Protein AF-X0Y2U0-F1 (afdb_monomer_lite)

Foldseek 3Di:
DVDDPLPCPVVVVCVVPPPDDRDDDDDPPDPPVPDFEQEQEFDDDPLHTDPVSVVCLVVSVVVCVVVVGHYYYDYDDPPNPVVVVVNPPD

Radius of gyration: 22.76 Å; chains: 1; bounding box: 61×24×41 Å

Structure (mmCIF, N/CA/C/O backbone):
data_AF-X0Y2U0-F1
#
_entry.id   AF-X0Y2U0-F1
#
loop_
_atom_site.group_PDB
_atom_site.id
_atom_site.type_symbol
_atom_site.label_atom_id
_atom_site.label_alt_id
_atom_site.label_comp_id
_atom_site.label_asym_id
_atom_site.label_entity_id
_atom_site.label_seq_id
_atom_site.pdbx_PDB_ins_code
_atom_site.Cartn_x
_atom_site.Cartn_y
_atom_site.Cartn_z
_atom_site.occupancy
_atom_site.B_iso_or_equiv
_atom_site.auth_seq_id
_atom_site.auth_comp_id
_atom_site.auth_asym_id
_atom_site.auth_atom_id
_atom_site.pdbx_PDB_model_num
ATOM 1 N N . ILE A 1 1 ? 37.436 -11.935 -1.793 1.00 59.72 1 ILE A N 1
ATOM 2 C CA . ILE A 1 1 ? 36.421 -11.748 -2.868 1.00 59.72 1 ILE A CA 1
ATOM 3 C C . ILE A 1 1 ? 35.029 -11.406 -2.297 1.00 59.72 1 ILE A C 1
ATOM 5 O O . ILE A 1 1 ? 34.104 -11.126 -3.041 1.00 59.72 1 ILE A O 1
ATOM 9 N N . THR A 1 2 ? 34.858 -11.303 -0.977 1.00 61.41 2 THR A N 1
ATOM 10 C CA . THR A 1 2 ? 33.545 -11.160 -0.316 1.00 61.41 2 THR A CA 1
ATOM 11 C C . THR A 1 2 ? 32.837 -9.804 -0.466 1.00 61.41 2 THR A C 1
ATOM 13 O O . THR A 1 2 ? 31.772 -9.638 0.109 1.00 61.41 2 THR A O 1
ATOM 16 N N . ASN A 1 3 ? 33.378 -8.848 -1.232 1.00 82.81 3 ASN A N 1
ATOM 17 C CA . ASN A 1 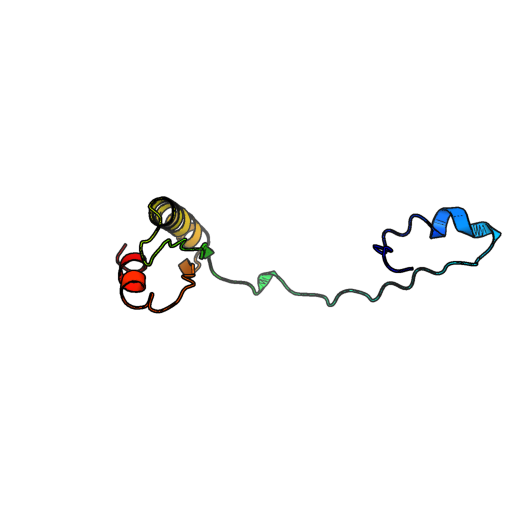3 ? 32.821 -7.491 -1.357 1.00 82.81 3 ASN A CA 1
ATOM 18 C C . ASN A 1 3 ? 32.669 -7.011 -2.817 1.00 82.81 3 ASN A C 1
ATOM 20 O O . ASN A 1 3 ? 32.562 -5.813 -3.068 1.00 82.81 3 ASN A O 1
ATOM 24 N N . CYS A 1 4 ? 32.719 -7.929 -3.789 1.00 85.62 4 CYS A N 1
ATOM 25 C CA . CYS A 1 4 ? 32.479 -7.609 -5.199 1.00 85.62 4 CYS A CA 1
ATOM 26 C C . CYS A 1 4 ? 30.984 -7.342 -5.440 1.00 85.62 4 CYS A C 1
ATOM 28 O O . CYS A 1 4 ? 30.149 -8.150 -5.043 1.00 85.62 4 CYS A O 1
ATOM 30 N N . ASN A 1 5 ? 30.649 -6.240 -6.118 1.00 87.94 5 ASN A N 1
ATOM 31 C CA . ASN A 1 5 ? 29.274 -5.861 -6.474 1.00 87.94 5 ASN A CA 1
ATOM 32 C C . ASN A 1 5 ? 28.969 -5.983 -7.982 1.00 87.94 5 ASN A C 1
ATOM 34 O O . ASN A 1 5 ? 27.980 -5.423 -8.447 1.00 87.94 5 ASN A O 1
ATOM 38 N N . PHE A 1 6 ? 29.823 -6.669 -8.754 1.00 86.31 6 PHE A N 1
ATOM 39 C CA . PHE A 1 6 ? 29.668 -6.874 -10.205 1.00 86.31 6 PHE A CA 1
ATOM 40 C C . PHE A 1 6 ? 29.536 -5.579 -11.046 1.00 86.31 6 PHE A C 1
ATOM 42 O O . PHE A 1 6 ? 28.977 -5.594 -12.150 1.00 86.31 6 PHE A O 1
ATOM 49 N N . CYS A 1 7 ? 30.096 -4.455 -10.575 1.00 89.31 7 CYS A N 1
ATOM 50 C CA . CYS A 1 7 ? 30.048 -3.177 -11.298 1.00 89.31 7 CYS A CA 1
ATOM 51 C C . CYS A 1 7 ? 30.804 -3.199 -12.640 1.00 89.31 7 CYS A C 1
ATOM 53 O O . CYS A 1 7 ? 30.391 -2.517 -13.573 1.00 89.31 7 CYS A O 1
ATOM 55 N N . GLY A 1 8 ? 31.857 -4.016 -12.758 1.00 87.25 8 GLY A N 1
ATOM 56 C CA . GLY A 1 8 ? 32.658 -4.173 -13.979 1.00 87.25 8 GLY A CA 1
ATOM 57 C C . GLY A 1 8 ? 33.887 -3.265 -14.081 1.00 87.25 8 GLY A C 1
ATOM 58 O O . GLY A 1 8 ? 34.683 -3.451 -14.992 1.00 87.25 8 GLY A O 1
ATOM 59 N N . ALA A 1 9 ? 34.115 -2.369 -13.114 1.00 87.75 9 ALA A N 1
ATOM 60 C CA . ALA A 1 9 ? 35.248 -1.433 -13.129 1.00 87.75 9 ALA A CA 1
ATOM 61 C C . ALA A 1 9 ? 36.634 -2.113 -13.154 1.00 87.75 9 ALA A C 1
ATOM 63 O O . ALA A 1 9 ? 37.619 -1.510 -13.560 1.00 87.75 9 ALA A O 1
ATOM 64 N N . CYS A 1 10 ? 36.732 -3.365 -12.701 1.00 88.56 10 CYS A N 1
ATOM 65 C CA . CYS A 1 10 ? 37.978 -4.128 -12.720 1.00 88.56 10 CYS A CA 1
ATOM 66 C C . CYS A 1 10 ? 38.305 -4.768 -14.079 1.00 88.56 10 CYS A C 1
ATOM 68 O O . CYS A 1 10 ? 39.459 -5.132 -14.276 1.00 88.56 10 CYS A O 1
ATOM 70 N N . VAL A 1 11 ? 37.333 -4.922 -14.989 1.00 88.88 11 VAL A N 1
ATOM 71 C CA . VAL A 1 11 ? 37.552 -5.578 -16.292 1.00 88.88 11 VAL A CA 1
ATOM 72 C C . VAL A 1 11 ? 38.235 -4.640 -17.277 1.00 88.88 11 VAL A C 1
ATOM 74 O O . VAL A 1 11 ? 39.200 -5.052 -17.908 1.00 88.88 11 VAL A O 1
ATOM 77 N N . GLU A 1 12 ? 37.807 -3.376 -17.338 1.00 81.00 12 GLU A N 1
ATOM 78 C CA . GLU A 1 12 ? 38.408 -2.350 -18.208 1.00 81.00 12 GLU A CA 1
ATOM 79 C C . GLU A 1 12 ? 39.912 -2.179 -17.927 1.00 81.00 12 GLU A C 1
ATOM 81 O O . GLU A 1 12 ? 40.735 -2.172 -18.833 1.00 81.00 12 GLU A O 1
ATOM 86 N N . THR A 1 13 ? 40.317 -2.136 -16.655 1.00 85.06 13 THR A N 1
ATOM 87 C CA . THR A 1 13 ? 41.739 -2.014 -16.279 1.00 85.06 13 THR A CA 1
ATOM 88 C C . THR A 1 13 ? 42.546 -3.294 -16.538 1.00 85.06 13 THR A C 1
ATOM 90 O O . THR A 1 13 ? 43.775 -3.266 -16.544 1.00 85.06 13 THR A O 1
ATOM 93 N N . CYS A 1 14 ? 41.884 -4.441 -16.698 1.00 85.56 14 CYS A N 1
ATOM 94 C CA . CYS A 1 14 ? 42.531 -5.749 -16.809 1.00 85.56 14 CYS A CA 1
ATOM 95 C C . CYS A 1 14 ? 42.701 -6.220 -18.266 1.00 85.56 14 CYS A C 1
ATOM 97 O O . CYS A 1 14 ? 43.154 -7.344 -18.477 1.00 85.56 14 CYS A O 1
ATOM 99 N N . GLU A 1 15 ? 42.391 -5.380 -19.261 1.00 77.69 15 GLU A N 1
ATOM 100 C CA . GLU A 1 15 ? 42.467 -5.717 -20.694 1.00 77.69 15 GLU A CA 1
ATOM 101 C C . GLU A 1 15 ? 43.814 -6.327 -21.111 1.00 77.69 15 GLU A C 1
ATOM 103 O O . GLU A 1 15 ? 43.842 -7.311 -21.847 1.00 77.69 15 GLU A O 1
ATOM 108 N N . GLU A 1 16 ? 44.930 -5.807 -20.594 1.00 81.06 16 GLU A N 1
ATOM 109 C CA . GLU A 1 16 ? 46.269 -6.303 -20.947 1.00 81.06 16 GLU A CA 1
ATOM 110 C C . GLU A 1 16 ? 46.604 -7.667 -20.329 1.00 81.06 16 GLU A C 1
ATOM 112 O O . GLU A 1 16 ? 47.407 -8.424 -20.875 1.00 81.06 16 GLU A O 1
ATOM 117 N N . PHE A 1 17 ? 46.006 -7.988 -19.179 1.00 84.25 17 PHE A N 1
ATOM 118 C CA . PHE A 1 17 ? 46.361 -9.169 -18.389 1.00 84.25 17 PHE A CA 1
ATOM 119 C C . PHE A 1 17 ? 45.363 -10.317 -18.541 1.00 84.25 17 PHE A C 1
ATOM 121 O O . PHE A 1 17 ? 45.700 -11.450 -18.203 1.00 84.25 17 PHE A O 1
ATOM 128 N N . ALA A 1 18 ? 44.140 -10.029 -19.002 1.00 80.00 18 ALA A N 1
ATOM 129 C CA . ALA A 1 18 ? 43.048 -10.989 -19.176 1.00 80.00 18 ALA A CA 1
ATOM 130 C C . ALA A 1 18 ? 42.791 -11.884 -17.940 1.00 80.00 18 ALA A C 1
ATOM 132 O O . ALA A 1 18 ? 42.363 -13.029 -18.060 1.00 80.00 18 ALA A O 1
ATOM 133 N N . ALA A 1 19 ? 43.063 -11.375 -16.734 1.00 88.12 19 ALA A N 1
ATOM 134 C CA . ALA A 1 19 ? 42.969 -12.147 -15.493 1.00 88.12 19 ALA A CA 1
ATOM 135 C C . ALA A 1 19 ? 41.558 -12.144 -14.877 1.00 88.12 19 ALA A C 1
ATOM 137 O O . ALA A 1 19 ? 41.275 -12.935 -13.976 1.00 88.12 19 ALA A O 1
ATOM 138 N N . ILE A 1 20 ? 40.684 -11.237 -15.322 1.00 88.06 20 ILE A N 1
ATOM 139 C CA . ILE A 1 20 ? 39.329 -11.058 -14.800 1.00 88.06 20 ILE A CA 1
ATOM 140 C C . ILE A 1 20 ? 38.350 -11.071 -15.970 1.00 88.06 20 ILE A C 1
ATOM 142 O O . ILE A 1 20 ? 38.449 -10.252 -16.878 1.00 88.06 20 ILE A O 1
ATOM 146 N N . GLU A 1 21 ? 37.364 -11.960 -15.896 1.00 85.62 21 GLU A N 1
ATOM 147 C CA . GLU A 1 21 ? 36.234 -12.032 -16.819 1.00 85.62 21 GLU A CA 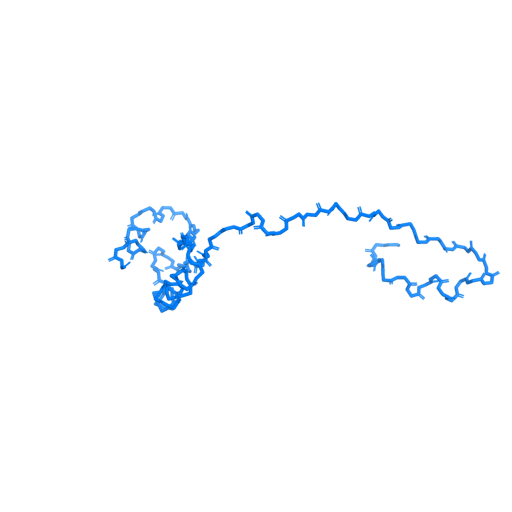1
ATOM 148 C C . GLU A 1 21 ? 34.936 -11.727 -16.058 1.00 85.62 21 GLU A C 1
ATOM 150 O O . GLU A 1 21 ? 34.712 -12.238 -14.957 1.00 85.62 21 GLU A O 1
ATOM 155 N N . LEU A 1 22 ? 34.074 -10.878 -16.626 1.00 86.44 22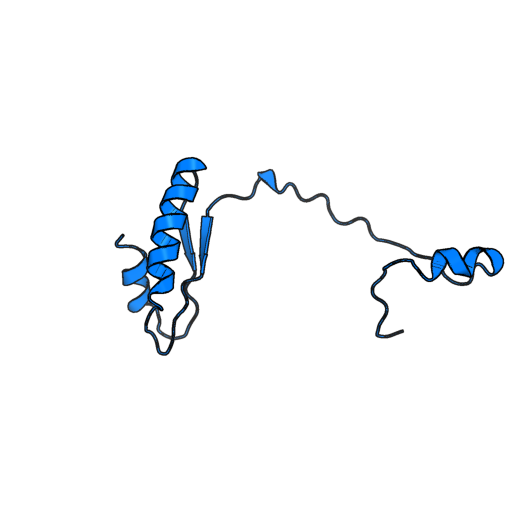 LEU A N 1
ATOM 156 C CA . LEU A 1 22 ? 32.768 -10.557 -16.052 1.00 86.44 22 LEU A CA 1
ATOM 157 C C . LEU A 1 22 ? 31.667 -11.311 -16.793 1.00 86.44 22 LEU A C 1
ATOM 159 O O . LEU A 1 22 ? 31.118 -10.827 -17.781 1.00 86.44 22 LEU A O 1
ATOM 163 N N . VAL A 1 23 ? 31.302 -12.470 -16.257 1.00 84.56 23 VAL A N 1
ATOM 164 C CA . VAL A 1 23 ? 30.126 -13.219 -16.702 1.00 84.56 23 VAL A CA 1
ATOM 165 C C . VAL A 1 23 ? 28.904 -12.675 -15.965 1.00 84.56 23 VAL A C 1
ATOM 167 O O . VAL A 1 23 ? 28.785 -12.819 -14.748 1.00 84.56 23 VAL A O 1
ATOM 170 N N . ARG A 1 24 ? 28.003 -12.006 -16.691 1.00 82.56 24 ARG A N 1
ATOM 171 C CA . ARG A 1 24 ? 26.689 -11.600 -16.177 1.00 82.56 24 ARG A CA 1
ATOM 172 C C . ARG A 1 24 ? 25.653 -12.598 -16.669 1.00 82.56 24 ARG A C 1
ATOM 174 O O . ARG A 1 24 ? 25.499 -12.766 -17.874 1.00 82.56 24 ARG A O 1
ATOM 181 N N . GLU A 1 25 ? 24.929 -13.225 -15.751 1.00 81.38 25 GLU A N 1
ATOM 182 C CA . GLU A 1 25 ? 23.688 -13.902 -16.117 1.00 81.38 25 GLU A CA 1
ATOM 183 C C . GLU A 1 25 ? 22.666 -12.834 -16.521 1.00 81.38 25 GLU A C 1
ATOM 185 O O . GLU A 1 25 ? 22.474 -11.839 -15.812 1.00 81.38 25 GLU A O 1
ATOM 190 N N . GLU A 1 26 ? 22.041 -12.999 -17.686 1.00 79.56 26 GLU A N 1
ATOM 191 C CA . GLU A 1 26 ? 20.963 -12.108 -18.101 1.00 79.56 26 GLU A CA 1
ATOM 192 C C . GLU A 1 26 ? 19.796 -12.263 -17.127 1.00 79.56 26 GLU A C 1
ATOM 194 O O . GLU A 1 26 ? 19.284 -13.362 -16.902 1.00 79.56 26 GLU A O 1
ATOM 199 N N . ALA A 1 27 ? 19.378 -11.151 -16.522 1.00 80.06 27 ALA A N 1
ATOM 200 C CA . ALA A 1 27 ? 18.206 -11.161 -15.666 1.00 80.06 27 ALA A CA 1
ATOM 201 C C . ALA A 1 27 ? 16.990 -11.640 -16.478 1.00 80.06 27 ALA A C 1
ATOM 203 O O . ALA A 1 27 ? 16.841 -11.248 -17.641 1.00 80.06 27 ALA A O 1
ATOM 204 N N . PRO A 1 28 ? 16.089 -12.444 -15.885 1.00 84.75 28 PRO A N 1
ATOM 205 C CA . PRO A 1 28 ? 14.888 -12.871 -16.583 1.00 84.75 28 PRO A CA 1
ATOM 206 C C . PRO A 1 28 ? 14.096 -11.647 -17.055 1.00 84.75 28 PRO A C 1
ATOM 208 O O . PRO A 1 28 ? 13.932 -10.670 -16.317 1.00 84.75 28 PRO A O 1
ATOM 211 N N . ILE A 1 29 ? 13.583 -11.707 -18.285 1.00 85.88 29 ILE A N 1
ATOM 212 C CA . ILE A 1 29 ? 12.696 -10.672 -18.818 1.00 85.88 29 ILE A CA 1
ATOM 213 C C . ILE A 1 29 ? 11.379 -10.755 -18.041 1.00 85.88 29 ILE A C 1
ATOM 215 O O . ILE A 1 29 ? 10.555 -11.642 -18.259 1.00 85.88 29 ILE A O 1
ATOM 219 N N . ILE A 1 30 ? 11.193 -9.832 -17.100 1.00 90.12 30 ILE A N 1
ATOM 220 C CA . ILE A 1 30 ? 9.968 -9.712 -16.312 1.00 90.12 30 ILE A CA 1
ATOM 221 C C . ILE A 1 30 ? 9.054 -8.693 -16.991 1.00 90.12 30 ILE A C 1
ATOM 223 O O . ILE A 1 30 ? 9.376 -7.504 -17.051 1.00 90.12 30 ILE A O 1
ATOM 227 N N . ASP A 1 31 ? 7.883 -9.142 -17.441 1.00 92.12 31 ASP A N 1
ATOM 228 C CA . ASP A 1 31 ? 6.822 -8.249 -17.907 1.00 92.12 31 ASP A CA 1
ATOM 229 C C . ASP A 1 31 ? 6.134 -7.558 -16.718 1.00 92.12 31 ASP A C 1
ATOM 231 O O . ASP A 1 31 ? 5.181 -8.067 -16.120 1.00 92.12 31 ASP A O 1
ATOM 235 N N . LYS A 1 32 ? 6.638 -6.371 -16.373 1.00 88.69 32 LYS A N 1
ATOM 236 C CA . LYS A 1 32 ? 6.105 -5.535 -15.289 1.00 88.69 32 LYS A CA 1
ATOM 237 C C . LYS A 1 32 ? 4.708 -4.986 -15.589 1.00 88.69 32 LYS A C 1
ATOM 239 O O . LYS A 1 32 ? 4.025 -4.588 -14.649 1.00 88.69 32 LYS A O 1
ATOM 244 N N . ALA A 1 33 ? 4.260 -4.979 -16.850 1.00 89.69 33 ALA A N 1
ATOM 245 C CA . ALA A 1 33 ? 2.924 -4.495 -17.210 1.00 89.69 33 ALA A CA 1
ATOM 246 C C . ALA A 1 33 ? 1.807 -5.388 -16.644 1.00 89.69 33 ALA A C 1
ATOM 248 O O . ALA A 1 33 ? 0.653 -4.973 -16.559 1.00 89.69 33 ALA A O 1
ATOM 249 N N . ARG A 1 34 ? 2.147 -6.608 -16.208 1.00 91.75 34 ARG A N 1
ATOM 250 C CA . ARG A 1 34 ? 1.220 -7.533 -15.545 1.00 91.75 34 ARG A CA 1
ATOM 251 C C . ARG A 1 34 ? 0.935 -7.184 -14.087 1.00 91.75 34 ARG A C 1
ATOM 253 O O . ARG A 1 34 ? 0.033 -7.783 -13.505 1.00 91.75 34 ARG A O 1
ATOM 260 N N . TYR A 1 35 ? 1.699 -6.283 -13.473 1.00 92.94 35 TYR A N 1
ATOM 261 C CA . TYR A 1 35 ? 1.486 -5.892 -12.083 1.00 92.94 35 TYR A CA 1
ATOM 262 C C . TYR A 1 35 ? 0.304 -4.935 -11.971 1.00 92.94 35 TYR A C 1
ATOM 264 O O . TYR A 1 35 ? 0.137 -4.036 -12.789 1.00 92.94 35 TYR A O 1
ATOM 272 N N . ARG A 1 36 ? -0.535 -5.165 -10.960 1.00 94.44 36 ARG A N 1
ATOM 273 C CA . ARG A 1 36 ? -1.825 -4.496 -10.774 1.00 94.44 36 ARG A CA 1
ATOM 274 C C . ARG A 1 36 ? -1.994 -4.078 -9.319 1.00 94.44 36 ARG A C 1
ATOM 276 O O . ARG A 1 36 ? -1.461 -4.728 -8.418 1.00 94.44 36 ARG A O 1
ATOM 283 N N . GLY A 1 37 ? -2.800 -3.045 -9.101 1.00 95.75 37 GLY A N 1
ATOM 284 C CA . GLY A 1 37 ? -3.132 -2.546 -7.770 1.00 95.75 37 GLY A CA 1
ATOM 285 C C . GLY A 1 37 ? -2.199 -1.468 -7.214 1.00 95.75 37 GLY A C 1
ATOM 286 O O . GLY A 1 37 ? -1.028 -1.358 -7.565 1.00 95.75 37 GLY A O 1
ATOM 287 N N . VAL A 1 38 ? -2.746 -0.685 -6.287 1.00 97.31 38 VAL A N 1
ATOM 288 C CA . VAL A 1 38 ? -2.040 0.296 -5.456 1.00 97.31 38 VAL A CA 1
ATOM 289 C C . VAL A 1 38 ? -2.002 -0.246 -4.034 1.00 97.31 38 VAL A C 1
ATOM 291 O O . VAL A 1 38 ? -3.037 -0.642 -3.502 1.00 97.31 38 VAL A O 1
ATOM 294 N N . TRP A 1 39 ? -0.821 -0.316 -3.426 1.00 97.50 39 TRP A N 1
ATOM 295 C CA . TRP A 1 39 ? -0.642 -0.895 -2.094 1.00 97.50 39 TRP A CA 1
ATOM 296 C C . TRP A 1 39 ? -0.157 0.177 -1.125 1.00 97.50 39 TRP A C 1
ATOM 298 O O . TRP A 1 39 ? 0.829 0.861 -1.392 1.00 97.50 39 TRP A O 1
ATOM 308 N N . VAL A 1 40 ? -0.844 0.307 0.005 1.00 97.38 40 VAL A N 1
ATOM 309 C CA . VAL A 1 40 ? -0.465 1.190 1.109 1.00 97.38 40 VAL A CA 1
ATOM 310 C C . VAL A 1 40 ? -0.016 0.323 2.271 1.00 97.38 40 VAL A C 1
ATOM 312 O O . VAL A 1 40 ? -0.747 -0.561 2.716 1.00 97.38 40 VAL A O 1
ATOM 315 N N . PHE A 1 41 ? 1.191 0.566 2.770 1.00 97.25 41 PHE A N 1
ATOM 316 C CA . PHE A 1 41 ? 1.644 -0.050 4.009 1.00 97.25 41 PHE A CA 1
ATOM 317 C C . PHE A 1 41 ? 0.972 0.646 5.196 1.00 97.25 41 PHE A C 1
ATOM 319 O O . PHE A 1 41 ? 1.132 1.850 5.385 1.00 97.25 41 PHE A O 1
ATOM 326 N N . ALA A 1 42 ? 0.203 -0.116 5.971 1.00 96.88 42 ALA A N 1
ATOM 327 C CA . ALA A 1 42 ? -0.502 0.369 7.144 1.00 96.88 42 ALA A CA 1
ATOM 328 C C . ALA A 1 42 ? 0.379 0.192 8.381 1.00 96.88 42 ALA A C 1
ATOM 330 O O . ALA A 1 42 ? 0.406 -0.877 8.995 1.00 96.88 42 ALA A O 1
ATOM 331 N N . GLU A 1 43 ? 1.126 1.239 8.725 1.00 96.31 43 GLU A N 1
ATOM 332 C CA . GLU A 1 43 ? 1.985 1.228 9.905 1.00 96.31 43 GLU A CA 1
ATOM 333 C C . GLU A 1 43 ? 1.138 1.125 11.179 1.00 96.31 43 GLU A C 1
ATOM 335 O O . GLU A 1 43 ? 0.144 1.838 11.352 1.00 96.31 43 GLU A O 1
ATOM 340 N N . GLN A 1 44 ? 1.560 0.250 12.094 1.00 96.00 44 GLN A N 1
ATOM 341 C CA . GLN A 1 44 ? 0.960 0.112 13.414 1.00 96.00 44 GLN A CA 1
ATOM 342 C C . GLN A 1 44 ? 2.023 0.106 14.507 1.00 96.00 44 GLN A C 1
ATOM 344 O O . GLN A 1 44 ? 3.112 -0.443 14.330 1.00 96.00 44 GLN A O 1
ATOM 349 N N . LYS A 1 45 ? 1.668 0.662 15.663 1.00 95.12 45 LYS A N 1
ATOM 350 C CA . LYS A 1 45 ? 2.444 0.560 16.896 1.00 95.12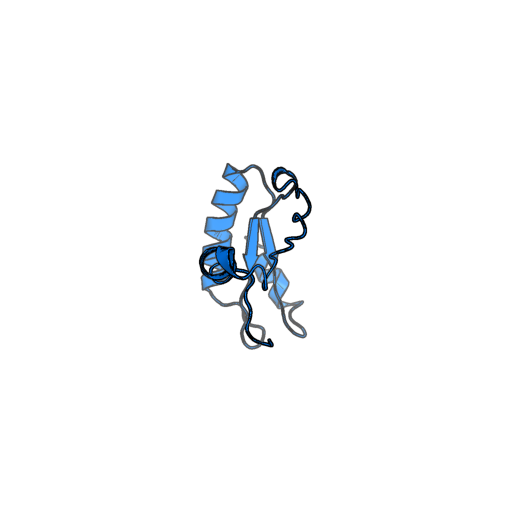 45 LYS A CA 1
ATOM 351 C C . LYS A 1 45 ? 1.527 0.098 18.018 1.00 95.12 45 LYS A C 1
ATOM 353 O O . LYS A 1 45 ? 0.516 0.739 18.293 1.00 95.12 45 LYS A O 1
ATOM 358 N N . GLU A 1 46 ? 1.879 -1.017 18.657 1.00 93.25 46 GLU A N 1
ATOM 359 C CA . GLU A 1 46 ? 1.085 -1.622 19.742 1.00 93.25 46 GLU A CA 1
ATOM 360 C C . GLU A 1 46 ? -0.389 -1.854 19.349 1.00 93.25 46 GLU A C 1
ATOM 362 O O . GLU A 1 46 ? -1.310 -1.580 20.117 1.00 93.25 46 GLU A O 1
ATOM 367 N N . GLY A 1 47 ? -0.628 -2.306 18.114 1.00 92.62 47 GLY A N 1
ATOM 368 C CA . GLY A 1 47 ? -1.968 -2.577 17.591 1.00 92.62 47 GLY A CA 1
ATOM 369 C C . GLY A 1 47 ? -2.776 -1.331 17.219 1.00 92.62 47 GLY A C 1
ATOM 370 O O . GLY A 1 47 ? -3.949 -1.466 16.874 1.00 92.62 47 GLY A O 1
ATOM 371 N N . ARG A 1 48 ? -2.177 -0.133 17.264 1.00 93.94 48 ARG A N 1
ATOM 372 C CA . ARG A 1 48 ? -2.800 1.133 16.852 1.00 93.94 48 ARG A CA 1
ATOM 373 C C . ARG A 1 48 ? -2.239 1.588 15.513 1.00 93.94 48 ARG A C 1
ATOM 375 O O . ARG A 1 48 ? -1.023 1.681 15.368 1.00 93.94 48 ARG A O 1
ATOM 382 N N . ILE A 1 49 ? -3.118 1.883 14.557 1.00 96.00 49 ILE A N 1
ATOM 383 C CA . ILE A 1 49 ? -2.726 2.395 13.238 1.00 96.00 49 ILE A CA 1
ATOM 384 C C . ILE A 1 49 ? -2.181 3.815 13.375 1.00 96.00 49 ILE A C 1
ATOM 386 O O . ILE A 1 49 ? -2.771 4.651 14.059 1.00 96.00 49 ILE A O 1
ATOM 390 N N . ALA A 1 50 ? -1.066 4.096 12.707 1.00 95.88 50 ALA A N 1
ATOM 391 C CA . ALA A 1 50 ? -0.546 5.450 12.595 1.00 95.88 50 ALA A CA 1
ATOM 392 C C . ALA A 1 50 ? -1.465 6.303 11.707 1.00 95.88 50 ALA A C 1
ATOM 394 O O . ALA A 1 50 ? -1.809 5.886 10.601 1.00 95.88 50 ALA A O 1
ATOM 395 N N . ASN A 1 51 ? -1.807 7.520 12.146 1.00 95.19 51 ASN A N 1
ATOM 396 C CA . ASN A 1 51 ? -2.742 8.405 11.433 1.00 95.19 51 ASN A CA 1
ATOM 397 C C . ASN A 1 51 ? -2.358 8.654 9.964 1.00 95.19 51 ASN A C 1
ATOM 399 O O . ASN A 1 51 ? -3.238 8.716 9.107 1.00 95.19 51 ASN A O 1
ATOM 403 N N . VAL A 1 52 ? -1.055 8.713 9.665 1.00 96.38 52 VAL A N 1
ATOM 404 C CA . VAL A 1 52 ? -0.529 8.870 8.298 1.00 96.38 52 VAL A CA 1
ATOM 405 C C . VAL A 1 52 ? -1.030 7.782 7.340 1.00 96.38 52 VAL A C 1
ATOM 407 O O . VAL A 1 52 ? -1.215 8.038 6.155 1.00 96.38 52 VAL A O 1
ATOM 410 N N . THR A 1 53 ? -1.336 6.581 7.841 1.00 96.25 53 THR A N 1
ATOM 411 C CA . THR A 1 53 ? -1.918 5.498 7.038 1.00 96.25 53 THR A CA 1
ATOM 412 C C . THR A 1 53 ? -3.238 5.927 6.401 1.00 96.25 53 THR A C 1
ATOM 414 O O . THR A 1 53 ? -3.466 5.638 5.230 1.00 96.25 53 THR A O 1
ATOM 417 N N . PHE A 1 54 ? -4.100 6.644 7.128 1.00 95.69 54 PHE A N 1
ATOM 418 C CA . PHE A 1 54 ? -5.394 7.084 6.597 1.00 95.69 54 PHE A CA 1
ATOM 419 C C . PHE A 1 54 ? -5.231 8.158 5.518 1.00 95.69 54 PHE A C 1
ATOM 421 O O . PHE A 1 54 ? -5.916 8.116 4.498 1.00 95.69 54 PHE A O 1
ATOM 428 N N . GLU A 1 55 ? -4.281 9.076 5.690 1.00 96.12 55 GLU A N 1
ATOM 429 C CA . GLU A 1 55 ? -3.944 10.083 4.676 1.00 96.12 55 GLU A CA 1
ATOM 430 C C . GLU A 1 55 ? -3.437 9.418 3.386 1.00 96.12 55 GLU A C 1
ATOM 432 O O . GLU A 1 55 ? -3.884 9.749 2.284 1.00 96.12 55 GLU A O 1
ATOM 437 N N . LEU A 1 56 ? -2.569 8.410 3.526 1.00 97.25 56 LEU A N 1
ATOM 438 C CA . LEU A 1 56 ? -2.052 7.625 2.407 1.00 97.25 56 LEU A CA 1
ATOM 439 C C . LEU A 1 56 ? -3.133 6.779 1.732 1.00 97.25 56 LEU A C 1
ATOM 441 O O . LEU A 1 56 ? -3.115 6.647 0.512 1.00 97.25 56 LEU A O 1
ATOM 445 N N . LEU A 1 57 ? -4.090 6.226 2.481 1.00 96.50 57 LEU A N 1
ATOM 446 C CA . LEU A 1 57 ? -5.233 5.515 1.903 1.00 96.50 57 LEU A CA 1
ATOM 447 C C . LEU A 1 57 ? -6.138 6.461 1.106 1.00 96.50 57 LEU A C 1
ATOM 449 O O . LEU A 1 57 ? -6.576 6.100 0.014 1.00 96.50 57 LEU A O 1
ATOM 453 N N . CYS A 1 58 ? -6.359 7.684 1.591 1.00 95.31 58 CYS A N 1
ATOM 454 C CA . CYS A 1 58 ? -7.122 8.706 0.876 1.00 95.31 58 CYS A CA 1
ATOM 455 C C . CYS A 1 58 ? -6.466 9.093 -0.459 1.00 95.31 58 CYS A C 1
ATOM 457 O O . CYS A 1 58 ? -7.120 9.064 -1.505 1.00 95.31 58 CYS A O 1
ATOM 459 N N . GLU A 1 59 ? -5.173 9.425 -0.461 1.00 97.00 59 GLU A N 1
ATOM 460 C CA . GLU A 1 59 ? -4.458 9.736 -1.709 1.00 97.00 59 GLU A CA 1
ATOM 461 C C . GLU A 1 59 ? -4.277 8.496 -2.596 1.00 97.00 59 GLU A C 1
ATOM 463 O O . GLU A 1 59 ? -4.456 8.558 -3.815 1.00 97.00 59 GLU A O 1
ATOM 468 N N . GLY A 1 60 ? -4.028 7.336 -1.988 1.00 96.69 60 GLY A N 1
ATOM 469 C CA . GLY A 1 60 ? -3.954 6.043 -2.659 1.00 96.69 60 GLY A CA 1
ATOM 470 C C . GLY A 1 60 ? -5.251 5.692 -3.381 1.00 96.69 60 GLY A C 1
ATOM 471 O O . GLY A 1 60 ? -5.202 5.209 -4.510 1.00 96.69 60 GLY A O 1
ATOM 472 N N . ARG A 1 61 ? -6.418 6.011 -2.806 1.00 97.12 61 ARG A N 1
ATOM 473 C CA . ARG A 1 61 ? -7.723 5.842 -3.462 1.00 97.12 61 ARG A CA 1
ATOM 474 C C . ARG A 1 61 ? -7.851 6.724 -4.697 1.00 97.12 61 ARG A C 1
ATOM 476 O O . ARG A 1 61 ? -8.311 6.248 -5.734 1.00 97.12 61 ARG A O 1
ATOM 483 N N . LYS A 1 62 ? -7.418 7.986 -4.626 1.00 97.44 62 LYS A N 1
ATOM 484 C CA . LYS A 1 62 ? -7.411 8.884 -5.795 1.00 97.44 62 LYS A CA 1
ATOM 485 C C . LYS A 1 62 ? -6.507 8.337 -6.901 1.00 97.44 62 LYS A C 1
ATOM 487 O O . LYS A 1 62 ? -6.901 8.359 -8.066 1.00 97.44 62 LYS A O 1
ATOM 492 N N . LEU A 1 63 ? -5.327 7.826 -6.548 1.00 97.69 63 LEU A N 1
ATOM 493 C CA . LEU A 1 63 ? -4.402 7.201 -7.495 1.00 97.69 63 LEU A CA 1
ATOM 494 C C . LEU A 1 63 ? -4.986 5.920 -8.109 1.00 97.69 63 LEU A C 1
ATOM 496 O O . LEU A 1 63 ? -5.000 5.783 -9.329 1.00 97.69 63 LEU A O 1
ATOM 500 N N . ALA A 1 64 ? -5.522 5.023 -7.283 1.00 97.44 64 ALA A N 1
ATOM 501 C CA . ALA A 1 64 ? -6.140 3.771 -7.707 1.00 97.44 64 ALA A CA 1
ATOM 502 C C . ALA A 1 64 ? -7.292 4.016 -8.695 1.00 97.44 64 ALA A C 1
ATOM 504 O O . ALA A 1 64 ? -7.348 3.385 -9.747 1.00 97.44 64 ALA A O 1
ATOM 505 N N . ASN A 1 65 ? -8.143 5.011 -8.422 1.00 97.69 65 ASN A N 1
ATOM 506 C CA . ASN A 1 65 ? -9.232 5.397 -9.320 1.00 97.69 65 ASN A CA 1
ATOM 507 C C . ASN A 1 65 ? -8.721 5.936 -10.665 1.00 97.69 65 ASN A C 1
ATOM 509 O O . ASN A 1 65 ? -9.276 5.592 -11.704 1.00 97.69 65 ASN A O 1
ATOM 513 N N . LYS A 1 66 ? -7.658 6.756 -10.665 1.00 97.94 66 LYS A N 1
ATOM 514 C CA . LYS A 1 66 ? -7.044 7.269 -11.905 1.00 97.94 66 LYS A CA 1
ATOM 515 C C . LYS A 1 66 ? -6.444 6.154 -12.761 1.00 97.94 66 LYS A C 1
ATOM 517 O O . LYS A 1 66 ? -6.469 6.259 -13.981 1.00 97.94 66 LYS A O 1
ATOM 522 N N . LEU A 1 67 ? -5.900 5.119 -12.125 1.00 96.19 67 LEU A N 1
ATOM 523 C CA . LEU A 1 67 ? -5.294 3.974 -12.805 1.00 96.19 67 LEU A CA 1
ATOM 524 C C . LEU A 1 67 ? -6.317 2.884 -13.171 1.00 96.19 67 LEU A C 1
ATOM 526 O O . LEU A 1 67 ? -6.004 2.016 -13.977 1.00 96.19 67 LEU A O 1
ATOM 530 N N . GLY A 1 68 ? -7.530 2.921 -12.607 1.00 96.50 68 GLY A N 1
ATOM 531 C CA . GLY A 1 68 ? -8.518 1.848 -12.762 1.00 96.50 68 GLY A CA 1
ATOM 532 C C . GLY A 1 68 ? -8.118 0.559 -12.034 1.00 96.50 68 GLY A C 1
ATOM 533 O O . GLY A 1 68 ? -8.422 -0.540 -12.494 1.00 96.50 68 GLY A O 1
ATOM 534 N N . GLU A 1 69 ? -7.413 0.690 -10.911 1.00 96.88 69 GLU A N 1
ATOM 535 C CA . GLU A 1 69 ? -6.795 -0.406 -10.161 1.00 96.88 69 GLU A CA 1
ATOM 536 C C . GLU A 1 69 ? -7.412 -0.574 -8.762 1.00 96.88 69 GLU A C 1
ATOM 538 O O . GLU A 1 69 ? -7.942 0.387 -8.197 1.00 96.88 69 GLU A O 1
ATOM 543 N N . PRO A 1 70 ? -7.322 -1.767 -8.142 1.00 96.25 70 PRO A N 1
ATOM 544 C CA . PRO A 1 70 ? -7.710 -1.944 -6.747 1.00 96.25 70 PRO A CA 1
ATOM 545 C C . PRO A 1 70 ? -6.718 -1.261 -5.790 1.00 96.25 70 PRO A C 1
ATOM 547 O O . PRO A 1 70 ? -5.517 -1.214 -6.045 1.00 96.25 70 PRO A O 1
ATOM 550 N N . LEU A 1 71 ? -7.219 -0.784 -4.648 1.00 96.75 71 LEU A N 1
ATOM 551 C CA . LEU A 1 71 ? -6.401 -0.308 -3.527 1.00 96.75 71 LEU A CA 1
ATOM 552 C C . LEU A 1 71 ? -6.343 -1.397 -2.449 1.00 96.75 71 LEU A C 1
ATOM 554 O O . LEU A 1 71 ? -7.385 -1.925 -2.063 1.00 96.75 71 LEU A O 1
ATOM 558 N N . CYS A 1 72 ? -5.145 -1.698 -1.953 1.00 96.44 72 CYS A N 1
ATOM 559 C CA . CYS A 1 72 ? -4.886 -2.668 -0.894 1.00 96.44 72 CYS A CA 1
ATOM 560 C C . CYS A 1 72 ? -4.160 -1.996 0.280 1.00 96.44 72 CYS A C 1
ATOM 562 O O . CYS A 1 72 ? -3.229 -1.220 0.064 1.00 96.44 72 CYS A O 1
ATOM 564 N N . ALA A 1 73 ? -4.554 -2.318 1.512 1.00 96.44 73 ALA A N 1
ATOM 565 C CA . ALA A 1 73 ? -3.838 -1.931 2.724 1.00 96.44 73 ALA A CA 1
ATOM 566 C C . ALA A 1 73 ? -3.107 -3.154 3.299 1.00 96.44 73 ALA A C 1
ATOM 568 O O . ALA A 1 73 ? -3.735 -4.164 3.616 1.00 96.44 73 ALA A O 1
ATOM 569 N N . MET A 1 74 ? -1.786 -3.071 3.441 1.00 96.44 74 MET A N 1
ATOM 570 C CA . MET A 1 74 ? -0.952 -4.141 3.985 1.00 96.44 74 MET A CA 1
ATOM 571 C C . MET A 1 74 ? -0.614 -3.846 5.446 1.00 96.44 74 MET A C 1
ATOM 573 O O . MET A 1 74 ? 0.202 -2.970 5.729 1.00 96.44 74 MET A O 1
ATOM 577 N N . LEU A 1 75 ? -1.230 -4.593 6.362 1.00 96.62 75 LEU A N 1
ATOM 578 C CA . LEU A 1 75 ? -1.020 -4.489 7.806 1.00 96.62 75 LEU A CA 1
ATOM 579 C C . LEU A 1 75 ? -0.228 -5.697 8.311 1.00 96.62 75 LEU A C 1
ATOM 581 O O . LEU A 1 75 ? -0.646 -6.838 8.122 1.00 96.62 75 LEU A O 1
ATOM 585 N N . LEU A 1 76 ? 0.899 -5.442 8.975 1.00 95.94 76 LEU A N 1
ATOM 586 C CA . LEU A 1 76 ? 1.767 -6.476 9.539 1.00 95.94 76 LEU A CA 1
ATOM 587 C C . LEU A 1 76 ? 1.820 -6.346 11.067 1.00 95.94 76 LEU A C 1
ATOM 589 O O . LEU A 1 76 ? 2.027 -5.256 11.604 1.00 95.94 76 LEU A O 1
ATOM 593 N N . GLY A 1 77 ? 1.657 -7.463 11.776 1.00 94.38 77 GLY A N 1
ATOM 594 C CA . GLY A 1 77 ? 1.770 -7.516 13.235 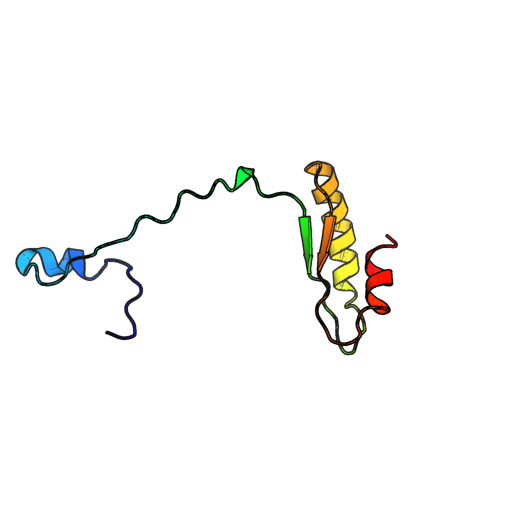1.00 94.38 77 GLY A CA 1
ATOM 595 C C . GLY A 1 77 ? 1.087 -8.735 13.854 1.00 94.38 77 GLY A C 1
ATOM 596 O O . GLY A 1 77 ? 0.367 -9.466 13.176 1.00 94.38 77 GLY A O 1
ATOM 597 N N . ASP A 1 78 ? 1.304 -8.935 15.155 1.00 94.31 78 ASP A N 1
ATOM 598 C CA . ASP A 1 78 ? 0.612 -9.961 15.940 1.00 94.31 78 ASP A CA 1
ATOM 599 C C . ASP A 1 78 ? -0.759 -9.457 16.417 1.00 94.31 78 ASP A C 1
ATOM 601 O O . ASP A 1 78 ? -0.901 -8.305 16.824 1.00 94.31 78 ASP A O 1
ATOM 605 N N . GLN A 1 79 ? -1.781 -10.315 16.348 1.00 93.69 79 GLN A N 1
ATOM 606 C CA . GLN A 1 79 ? -3.153 -10.033 16.809 1.00 93.69 79 GLN A CA 1
ATOM 607 C C . GLN A 1 79 ? -3.811 -8.747 16.255 1.00 93.69 79 GLN A C 1
ATOM 609 O O . GLN A 1 79 ? -4.768 -8.221 16.824 1.00 93.69 79 GLN A O 1
ATOM 614 N N . VAL A 1 80 ? -3.382 -8.278 15.081 1.00 94.19 80 VAL A N 1
ATOM 615 C CA . VAL A 1 80 ? -3.874 -7.038 14.442 1.00 94.19 80 VAL A CA 1
ATOM 616 C C . VAL A 1 80 ? -5.213 -7.180 13.702 1.00 94.19 80 VAL A C 1
ATOM 618 O O . VAL A 1 80 ? -5.712 -6.219 13.119 1.00 94.19 80 VAL A O 1
ATOM 621 N N . ALA A 1 81 ? -5.840 -8.360 13.731 1.00 91.69 81 ALA A N 1
ATOM 622 C CA . ALA A 1 81 ? -7.074 -8.644 12.990 1.00 91.69 81 ALA A CA 1
ATOM 623 C C . ALA A 1 81 ? -8.247 -7.720 13.365 1.00 91.69 81 ALA A C 1
ATOM 625 O O . ALA A 1 81 ? -9.096 -7.423 12.526 1.00 91.69 81 ALA A O 1
ATOM 626 N N . LYS A 1 82 ? -8.305 -7.257 14.623 1.00 89.06 82 LYS A N 1
ATOM 627 C CA . LYS A 1 82 ? -9.332 -6.301 15.066 1.00 89.06 82 LYS A CA 1
ATOM 628 C C . LYS A 1 82 ? -9.120 -4.932 14.421 1.00 89.06 82 LYS A C 1
ATOM 630 O O . LYS A 1 82 ? -10.065 -4.392 13.857 1.00 89.06 82 LYS A O 1
ATOM 635 N N . THR A 1 83 ? -7.887 -4.437 14.456 1.00 91.25 83 THR A N 1
ATOM 636 C CA . THR A 1 83 ? -7.496 -3.128 13.922 1.00 91.25 83 THR A CA 1
ATOM 637 C C . THR A 1 83 ? -7.532 -3.083 12.390 1.00 91.25 83 THR A C 1
ATOM 639 O O . THR A 1 83 ? -7.773 -2.036 11.802 1.00 91.25 83 THR A O 1
ATOM 642 N N . ALA A 1 84 ? -7.373 -4.224 11.711 1.00 92.56 84 ALA A N 1
ATOM 643 C CA . ALA A 1 84 ? -7.478 -4.303 10.251 1.00 92.56 84 ALA A CA 1
ATOM 644 C C . ALA A 1 84 ? -8.817 -3.771 9.705 1.00 92.56 84 ALA A C 1
ATOM 646 O O . ALA A 1 84 ? -8.866 -3.258 8.590 1.00 92.56 84 ALA A O 1
ATOM 647 N N . ARG A 1 85 ? -9.900 -3.863 10.492 1.00 90.56 85 ARG A N 1
ATOM 648 C CA . ARG A 1 85 ? -11.225 -3.355 10.103 1.00 90.56 85 ARG A CA 1
ATOM 649 C C . ARG A 1 85 ? -11.246 -1.842 9.910 1.00 90.56 85 ARG A C 1
ATOM 651 O O . ARG A 1 85 ? -11.987 -1.363 9.055 1.00 90.56 85 ARG A O 1
ATOM 658 N N . ASP A 1 86 ? -10.400 -1.118 10.634 1.00 90.81 86 ASP A N 1
ATOM 659 C CA . ASP A 1 86 ? -10.320 0.340 10.554 1.00 90.81 86 ASP A CA 1
ATOM 660 C C . ASP A 1 86 ? -9.760 0.803 9.195 1.00 90.81 86 ASP A C 1
ATOM 662 O O . ASP A 1 86 ? -9.996 1.932 8.782 1.00 90.81 86 ASP A O 1
ATOM 666 N N . LEU A 1 87 ? -9.063 -0.072 8.457 1.00 92.31 87 LEU A N 1
ATOM 667 C CA . LEU A 1 87 ? -8.430 0.245 7.169 1.00 92.31 87 LEU A CA 1
ATOM 668 C C . LEU A 1 87 ? -9.359 0.083 5.954 1.00 92.31 87 LEU A C 1
ATOM 670 O O . LEU A 1 87 ? -9.019 0.546 4.869 1.00 92.31 87 LEU A O 1
ATOM 674 N N . VAL A 1 88 ? -10.500 -0.598 6.109 1.00 82.88 88 VAL A N 1
ATOM 675 C CA . VAL A 1 88 ? -11.404 -0.972 4.997 1.00 82.88 88 VAL A CA 1
ATOM 676 C C . VAL A 1 88 ? -12.711 -0.177 4.988 1.00 82.88 88 VAL A C 1
ATOM 678 O O . VAL A 1 88 ? -13.510 -0.326 4.068 1.00 82.88 88 VAL A O 1
ATOM 681 N N . CYS A 1 89 ? -12.942 0.650 6.009 1.00 66.12 89 CYS A N 1
ATOM 682 C CA . CYS A 1 89 ? -14.207 1.355 6.227 1.00 66.12 89 CYS A CA 1
ATOM 683 C C . CYS A 1 89 ? -14.260 2.766 5.597 1.00 66.12 89 CYS A C 1
ATOM 685 O O . CYS A 1 89 ? -15.183 3.522 5.896 1.00 66.12 89 CYS A O 1
ATOM 687 N N . PHE A 1 90 ? -13.284 3.126 4.755 1.00 52.16 90 PHE A N 1
ATOM 6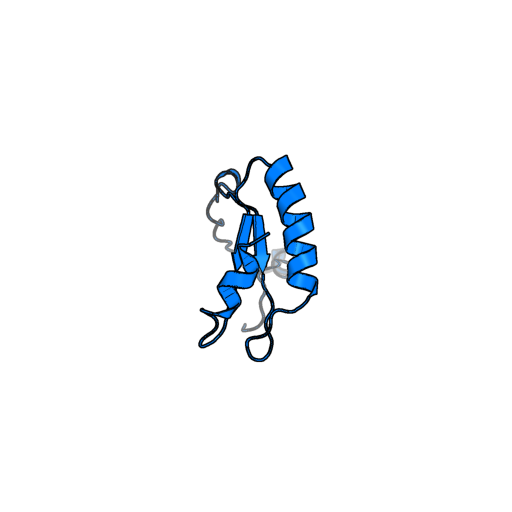88 C CA . PHE A 1 90 ? -13.152 4.449 4.130 1.00 52.16 90 PHE A CA 1
ATOM 689 C C . PHE A 1 90 ? -13.351 4.411 2.611 1.00 52.16 90 PHE A C 1
ATOM 691 O O . PHE A 1 90 ? -12.800 3.496 1.952 1.00 52.16 90 PHE A O 1
#

pLDDT: mean 90.18, std 8.57, range [52.16, 97.94]

InterPro domains:
  IPR014729 Rossmann-like alpha/beta/alpha sandwich fold [G3DSA:3.40.50.620] (26-90)
  IPR014730 Electron transfer flavoprotein, alpha/beta-subunit, N-terminal [PF01012] (38-84)
  IPR017896 4Fe-4S ferredoxin-type, iron-sulphur binding domain [PS51379] (1-25)
  IPR017900 4Fe-4S ferredoxin, iron-sulphur binding, conserved site [PS00198] (4-15)

Secondary structure (DSSP, 8-state):
-TT-----HHHHTTTTT------PPPPP---GGG---EEEEE-EETTEE-THHHHHHHHHHHHHHHHT--EEEEE-SSSTTTGGGGGT--

Sequence (90 aa):
ITNCNFCGACVETCEEFAAIELVREEAPIIDKARYRGVWVFAEQKEGRIANVTFELLCEGRKLANKLGEPLCAMLLGDQVAKTARDLVCF

Organism: NCBI:txid412755